Protein AF-A0A6L7GZN4-F1 (afdb_monomer)

Secondary structure (DSSP, 8-state):
-----S---SSSHHHHHHHHHHHHHHHHHHHHHHHHHHHHHHHHHHHHHHHHHHHHHHHHHHHHHHHT-S---GGG-EEEEEEEEEEPPPHHHHHHHHHTT--GGGEEEEEEEEEEEE-TT--SSS-SS-SEEEEEEEEEEETTS-EEEEEEEE-

pLDDT: mean 81.38, std 15.26, range [45.19, 97.0]

Radius of gyration: 27.93 Å; Cα contacts (8 Å, |Δi|>4): 218; chains: 1; bounding box: 87×32×79 Å

Sequence (155 aa):
MQDRWAGVRRELTPLRAGIGLVVTVILVVVIWQGYLTMQGRQTSEGVATAACTDALRSEIEATFDAVGGDAATGEGAQFSDVATRPVGLTDDDRAIVTGAGHSVDTIEVAWAMTGSVTIPGYRSSGAAYGPTNTFACTAAVLDDDTAVVVRRTIN

Foldseek 3Di:
DDDDPPPPDDDPPPVVVVVVVVVVVVVVVVVVVVVVVVVVVVLLQVQFVVVQLVVQLVVQQVQVVVVVDPFFHSVQKDWPPKDKDWDDDDPQLQVQCVVVVHHSVQFPTKMKIKTKIATPRDDPDDGPDDRMWIKIWMWTQGNVRHIDTSDIDID

Structure (mmCIF, N/CA/C/O backbone):
data_AF-A0A6L7GZN4-F1
#
_entry.id   AF-A0A6L7GZN4-F1
#
loop_
_atom_site.group_PDB
_atom_site.id
_atom_site.type_symbol
_atom_site.label_atom_id
_atom_site.label_alt_id
_atom_site.label_comp_id
_atom_site.label_asym_id
_atom_site.label_entity_id
_atom_site.label_seq_id
_atom_site.pdbx_PDB_ins_code
_atom_site.Cartn_x
_atom_site.Cartn_y
_atom_site.Cartn_z
_atom_site.occupancy
_atom_site.B_iso_or_equiv
_atom_site.auth_seq_id
_atom_site.auth_comp_id
_atom_site.auth_asym_id
_atom_site.auth_atom_id
_atom_site.pdbx_PDB_model_num
ATOM 1 N N . MET A 1 1 ? 68.186 11.648 -53.643 1.00 45.19 1 MET A N 1
ATOM 2 C CA . MET A 1 1 ? 67.626 10.611 -52.745 1.00 45.19 1 MET A CA 1
ATOM 3 C C . MET A 1 1 ? 66.821 11.299 -51.652 1.00 45.19 1 MET A C 1
ATOM 5 O O . MET A 1 1 ? 67.324 11.494 -50.560 1.00 45.19 1 MET A O 1
ATOM 9 N N . GLN A 1 2 ? 65.603 11.724 -51.959 1.00 50.88 2 GLN A N 1
ATOM 10 C CA . GLN A 1 2 ? 64.630 12.260 -51.005 1.00 50.88 2 GLN A CA 1
ATOM 11 C C . GLN A 1 2 ? 63.295 12.183 -51.739 1.00 50.88 2 GLN A C 1
ATOM 13 O O . GLN A 1 2 ? 63.227 12.702 -52.843 1.00 50.88 2 GLN A O 1
ATOM 18 N N . ASP A 1 3 ? 62.368 11.388 -51.193 1.00 51.31 3 ASP A N 1
ATOM 19 C CA . ASP A 1 3 ? 60.919 11.315 -51.476 1.00 51.31 3 ASP A CA 1
ATOM 20 C C . ASP A 1 3 ? 60.433 9.867 -51.351 1.00 51.31 3 ASP A C 1
ATOM 22 O O . ASP A 1 3 ? 60.243 9.151 -52.332 1.00 51.31 3 ASP A O 1
ATOM 26 N N . ARG A 1 4 ? 60.260 9.394 -50.108 1.00 49.72 4 ARG A N 1
ATOM 27 C CA . ARG A 1 4 ? 59.603 8.098 -49.839 1.00 49.72 4 ARG A CA 1
ATOM 28 C C . ARG A 1 4 ? 58.676 8.052 -48.620 1.00 49.72 4 ARG A C 1
ATOM 30 O O . ARG A 1 4 ? 58.266 6.966 -48.237 1.00 49.72 4 ARG A O 1
ATOM 37 N N . TRP A 1 5 ? 58.280 9.188 -48.038 1.00 54.59 5 TRP A N 1
ATOM 38 C CA . TRP A 1 5 ? 57.456 9.175 -46.812 1.00 54.59 5 TRP A CA 1
ATOM 39 C C . TRP A 1 5 ? 56.220 10.087 -46.822 1.00 54.59 5 TRP A C 1
ATOM 41 O O . TRP A 1 5 ? 55.708 10.445 -45.767 1.00 54.59 5 TRP A O 1
ATOM 51 N N . ALA A 1 6 ? 55.677 10.420 -47.995 1.00 48.22 6 ALA A N 1
ATOM 52 C CA . ALA A 1 6 ? 54.471 11.252 -48.115 1.00 48.22 6 ALA A CA 1
ATOM 53 C C . ALA A 1 6 ? 53.161 10.450 -48.291 1.00 48.22 6 ALA A C 1
ATOM 55 O O . ALA A 1 6 ? 52.206 10.954 -48.874 1.00 48.22 6 ALA A O 1
ATOM 56 N N . GLY A 1 7 ? 53.099 9.196 -47.830 1.00 50.16 7 GLY A N 1
ATOM 57 C CA . GLY A 1 7 ? 52.058 8.265 -48.285 1.00 50.16 7 GLY A CA 1
ATOM 58 C C . GLY A 1 7 ? 51.444 7.341 -47.241 1.00 50.16 7 GLY A C 1
ATOM 59 O O . GLY A 1 7 ? 51.050 6.249 -47.612 1.00 50.16 7 GLY A O 1
ATOM 60 N N . VAL A 1 8 ? 51.367 7.709 -45.957 1.00 49.28 8 VAL A N 1
ATOM 61 C CA . VAL A 1 8 ? 50.630 6.895 -44.960 1.00 49.28 8 VAL A CA 1
ATOM 62 C C . VAL A 1 8 ? 49.929 7.799 -43.946 1.00 49.28 8 VAL A C 1
ATOM 64 O O . VAL A 1 8 ? 50.238 7.804 -42.757 1.00 49.28 8 VAL A O 1
ATOM 67 N N . ARG A 1 9 ? 49.029 8.672 -44.409 1.00 51.44 9 ARG A N 1
ATOM 68 C CA . ARG A 1 9 ? 48.254 9.520 -43.485 1.00 51.44 9 ARG A CA 1
ATOM 69 C C . ARG A 1 9 ? 46.817 9.794 -43.921 1.00 51.44 9 ARG A C 1
ATOM 71 O O . ARG A 1 9 ? 46.282 10.870 -43.672 1.00 51.44 9 ARG A O 1
ATOM 78 N N . ARG A 1 10 ? 46.174 8.821 -44.561 1.00 51.72 10 ARG A N 1
ATOM 79 C CA . ARG A 1 10 ? 44.723 8.800 -44.788 1.00 51.72 10 ARG A CA 1
ATOM 80 C C . ARG A 1 10 ? 44.240 7.369 -44.554 1.00 51.72 10 ARG A C 1
ATOM 82 O O . ARG A 1 10 ? 45.009 6.456 -44.801 1.00 51.72 10 ARG A O 1
ATOM 89 N N . GLU A 1 11 ? 43.005 7.219 -44.074 1.00 45.78 11 GLU A N 1
ATOM 90 C CA . GLU A 1 11 ? 42.255 5.949 -43.918 1.00 45.78 11 GLU A CA 1
ATOM 91 C C . GLU A 1 11 ? 42.179 5.280 -42.529 1.00 45.78 11 GLU A C 1
ATOM 93 O O . GLU A 1 11 ? 42.003 4.074 -42.429 1.00 45.78 11 GLU A O 1
ATOM 98 N N . LEU A 1 12 ? 42.173 6.040 -41.426 1.00 47.44 12 LEU A N 1
ATOM 99 C CA . LEU A 1 12 ? 41.689 5.519 -40.122 1.00 47.44 12 LEU A CA 1
ATOM 100 C C . LEU A 1 12 ? 40.535 6.332 -39.510 1.00 47.44 12 LEU A C 1
ATOM 102 O O . LEU A 1 12 ? 40.039 6.020 -38.428 1.00 47.44 12 LEU A O 1
ATOM 106 N N . THR A 1 13 ? 40.074 7.372 -40.201 1.00 49.47 13 THR A N 1
ATOM 107 C CA . THR A 1 13 ? 39.018 8.278 -39.734 1.00 49.47 13 THR A CA 1
ATOM 108 C C . THR A 1 13 ? 37.576 7.757 -39.855 1.00 49.47 13 THR A C 1
ATOM 110 O O . THR A 1 13 ? 36.818 8.019 -38.921 1.00 49.47 13 THR A O 1
ATOM 113 N N . PRO A 1 14 ? 37.144 7.005 -40.894 1.00 51.47 14 PRO A N 1
ATOM 114 C CA . PRO A 1 14 ? 35.724 6.648 -41.016 1.00 51.47 14 PRO A CA 1
ATOM 115 C C . PRO A 1 14 ? 35.281 5.579 -40.003 1.00 51.47 14 PRO A C 1
ATOM 117 O O . PRO A 1 14 ? 34.169 5.643 -39.486 1.00 51.47 14 PRO A O 1
ATOM 120 N N . LEU A 1 15 ? 36.171 4.649 -39.634 1.00 51.31 15 LEU A N 1
ATOM 121 C CA . LEU A 1 15 ? 35.893 3.610 -38.632 1.00 51.31 15 LEU A CA 1
ATOM 122 C C . LEU A 1 15 ? 35.711 4.189 -37.220 1.00 51.31 15 LEU A C 1
ATOM 124 O O . LEU 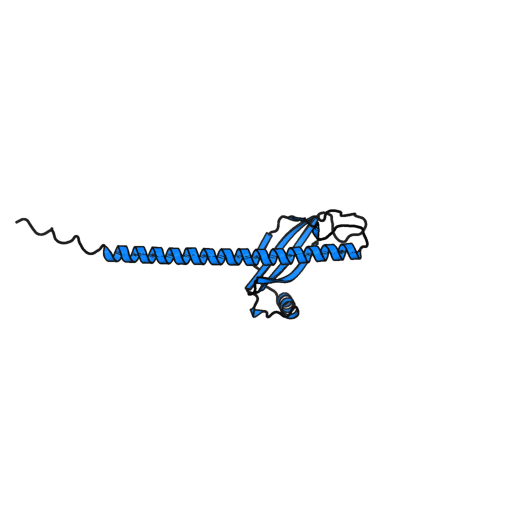A 1 15 ? 34.819 3.767 -36.492 1.00 51.31 15 LEU A O 1
ATOM 128 N N . ARG A 1 16 ? 36.501 5.202 -36.840 1.00 52.94 16 ARG A N 1
ATOM 129 C CA . ARG A 1 16 ? 36.378 5.864 -35.528 1.00 52.94 16 ARG A CA 1
ATOM 130 C C . ARG A 1 16 ? 35.111 6.712 -35.411 1.00 52.94 16 ARG A C 1
ATOM 132 O O . ARG A 1 16 ? 34.511 6.744 -34.342 1.00 52.94 16 ARG A O 1
ATOM 139 N N . ALA A 1 17 ? 34.689 7.349 -36.504 1.00 57.88 17 ALA A N 1
ATOM 140 C CA . ALA A 1 17 ? 33.428 8.087 -36.554 1.00 57.88 17 ALA A CA 1
ATOM 141 C C . ALA A 1 17 ? 32.211 7.146 -36.445 1.00 57.88 17 ALA A C 1
ATOM 143 O O . ALA A 1 17 ? 31.280 7.440 -35.699 1.00 57.88 17 ALA A O 1
ATOM 144 N N . GLY A 1 18 ? 32.253 5.985 -37.114 1.00 61.69 18 GLY A N 1
ATOM 145 C CA . GLY A 1 18 ? 31.215 4.954 -36.999 1.00 61.69 18 GLY A CA 1
ATOM 146 C C . GLY A 1 18 ? 31.114 4.353 -35.593 1.00 61.69 18 GLY A C 1
ATOM 147 O O . GLY A 1 18 ? 30.016 4.232 -35.059 1.00 61.69 18 GLY A O 1
ATOM 148 N N . ILE A 1 19 ? 32.251 4.055 -34.953 1.00 71.38 19 ILE A N 1
ATOM 149 C CA . ILE A 1 19 ? 32.283 3.551 -33.567 1.00 71.38 19 ILE A CA 1
ATOM 150 C C . ILE A 1 19 ? 31.730 4.596 -32.589 1.00 71.38 19 ILE A C 1
ATOM 152 O O . ILE A 1 19 ? 30.941 4.249 -31.715 1.00 71.38 19 ILE A O 1
ATOM 156 N N . GLY A 1 20 ? 32.093 5.874 -32.752 1.00 75.38 20 GLY A N 1
ATOM 157 C CA . GLY A 1 20 ? 31.573 6.955 -31.911 1.00 75.38 20 GLY A CA 1
ATOM 158 C C . GLY A 1 20 ? 30.048 7.060 -31.970 1.00 75.38 20 GLY A C 1
ATOM 159 O O . GLY A 1 20 ? 29.402 7.112 -30.928 1.00 75.38 20 GLY A O 1
ATOM 160 N N . LEU A 1 21 ? 29.468 7.000 -33.173 1.00 79.56 21 LEU A N 1
ATOM 161 C CA . LEU A 1 21 ? 28.018 7.061 -33.361 1.00 79.56 21 LEU A CA 1
ATOM 162 C C . LEU A 1 21 ? 27.306 5.859 -32.730 1.00 79.56 21 LEU A C 1
ATOM 164 O O . LEU A 1 21 ? 26.302 6.038 -32.045 1.00 79.56 21 LEU A O 1
ATOM 168 N N . VAL A 1 22 ? 27.849 4.649 -32.898 1.00 83.31 22 VAL A N 1
ATOM 169 C CA . VAL A 1 22 ? 27.295 3.436 -32.275 1.00 83.31 22 VAL A CA 1
ATOM 170 C C . VAL A 1 22 ? 27.307 3.548 -30.749 1.00 83.31 22 VAL A C 1
ATOM 172 O O . VAL A 1 22 ? 26.295 3.267 -30.114 1.00 83.31 22 VAL A O 1
ATOM 175 N N . VAL A 1 23 ? 28.407 4.019 -30.151 1.00 84.38 23 VAL A N 1
ATOM 176 C CA . VAL A 1 23 ? 28.496 4.215 -28.694 1.00 84.38 23 VAL A CA 1
ATOM 177 C C . VAL A 1 23 ? 27.480 5.251 -28.211 1.00 84.38 23 VAL A C 1
ATOM 179 O O . VAL A 1 23 ? 26.805 5.015 -27.212 1.00 84.38 23 VAL A O 1
ATOM 182 N N . THR A 1 24 ? 27.316 6.371 -28.920 1.00 85.06 24 THR A N 1
ATOM 183 C CA . THR A 1 24 ? 26.315 7.387 -28.561 1.00 85.06 24 THR A CA 1
ATOM 184 C C . THR A 1 24 ? 24.895 6.834 -28.632 1.00 85.06 24 THR A C 1
ATOM 186 O O . THR A 1 24 ? 24.122 7.048 -27.703 1.00 85.06 24 THR A O 1
ATOM 189 N N . VAL A 1 25 ? 24.554 6.087 -29.685 1.00 86.31 25 VAL A N 1
ATOM 190 C CA . VAL A 1 25 ? 23.228 5.463 -29.819 1.00 86.31 25 VAL A CA 1
ATOM 191 C C . VAL A 1 25 ? 22.978 4.469 -28.685 1.00 86.31 25 VAL A C 1
ATOM 193 O O . VAL A 1 25 ? 21.921 4.523 -28.062 1.00 86.31 25 VAL A O 1
ATOM 196 N N . ILE A 1 26 ? 23.954 3.616 -28.357 1.00 87.56 26 ILE A N 1
ATOM 197 C CA . ILE A 1 26 ? 23.842 2.672 -27.235 1.00 87.56 26 ILE A CA 1
ATOM 198 C C . ILE A 1 26 ? 23.611 3.423 -25.919 1.00 87.56 26 ILE A C 1
ATOM 200 O O . ILE A 1 26 ? 22.706 3.065 -25.171 1.00 87.56 26 ILE A O 1
ATOM 204 N N . LEU A 1 27 ? 24.377 4.484 -25.645 1.00 87.94 27 LEU A N 1
ATOM 205 C CA . LEU A 1 27 ? 24.205 5.285 -24.431 1.00 87.94 27 LEU A CA 1
ATOM 206 C C . LEU A 1 27 ? 22.819 5.929 -24.356 1.00 87.94 27 LEU A C 1
ATOM 208 O O . LEU A 1 27 ? 22.196 5.883 -23.301 1.00 87.94 27 LEU A O 1
ATOM 212 N N . VAL A 1 28 ? 22.314 6.484 -25.460 1.00 89.75 28 VAL A N 1
ATOM 213 C CA . VAL A 1 28 ? 20.963 7.064 -25.509 1.00 89.75 28 VAL A CA 1
ATOM 214 C C . VAL A 1 28 ? 19.907 6.004 -25.208 1.00 89.75 28 VAL A C 1
ATOM 216 O O . VAL A 1 28 ? 19.021 6.259 -24.398 1.00 89.75 28 VAL A O 1
ATOM 219 N N . VAL A 1 29 ? 20.023 4.809 -25.793 1.00 88.75 29 VAL A N 1
ATOM 220 C CA . VAL A 1 29 ? 19.092 3.700 -25.532 1.00 88.75 29 VAL A CA 1
ATOM 221 C C . VAL A 1 29 ? 19.146 3.268 -24.067 1.00 88.75 29 VAL A C 1
ATOM 223 O O . VAL A 1 29 ? 18.097 3.137 -23.445 1.00 88.75 29 VAL A O 1
ATOM 226 N N . VAL A 1 30 ? 20.340 3.105 -23.487 1.00 87.38 30 VAL A N 1
ATOM 227 C CA . VAL A 1 30 ? 20.496 2.715 -22.075 1.00 87.38 30 VAL A CA 1
ATOM 228 C C . VAL A 1 30 ? 19.929 3.780 -21.134 1.00 87.38 30 VAL A C 1
ATOM 230 O O . VAL A 1 30 ? 19.206 3.447 -20.198 1.00 87.38 30 VAL A O 1
ATOM 233 N N . ILE A 1 31 ? 20.211 5.062 -21.387 1.00 86.69 31 ILE A N 1
ATOM 234 C CA . ILE A 1 31 ? 19.681 6.175 -20.584 1.00 86.69 31 ILE A CA 1
ATOM 235 C C . ILE A 1 31 ? 18.155 6.222 -20.686 1.00 86.69 31 ILE A C 1
ATOM 237 O O . ILE A 1 31 ? 17.475 6.354 -19.672 1.00 86.69 31 ILE A O 1
ATOM 241 N N . TRP A 1 32 ? 17.615 6.074 -21.895 1.00 85.50 32 TRP A N 1
ATOM 242 C CA . TRP A 1 32 ? 16.176 6.069 -22.134 1.00 85.50 32 TRP A CA 1
ATOM 243 C C . TRP A 1 32 ? 15.480 4.894 -21.438 1.00 85.50 32 TRP A C 1
ATOM 245 O O . TRP A 1 32 ? 14.478 5.088 -20.754 1.00 85.50 32 TRP A O 1
ATOM 255 N N . GLN A 1 33 ? 16.034 3.683 -21.544 1.00 82.00 33 GLN A N 1
ATOM 256 C CA . GLN A 1 33 ? 15.520 2.509 -20.834 1.00 82.00 33 GLN A CA 1
ATOM 257 C C . GLN A 1 33 ? 15.581 2.687 -19.313 1.00 82.00 33 GLN A C 1
ATOM 259 O O . GLN A 1 33 ? 14.625 2.342 -18.615 1.00 82.00 33 GLN A O 1
ATOM 264 N N . GLY A 1 34 ? 16.664 3.272 -18.795 1.00 74.94 34 GLY A N 1
ATOM 265 C CA . GLY A 1 34 ? 16.785 3.604 -17.377 1.00 74.94 34 GLY A CA 1
ATOM 266 C C . GLY A 1 34 ? 15.722 4.606 -16.923 1.00 74.94 34 GLY A C 1
ATOM 267 O O . GLY A 1 34 ? 15.110 4.416 -15.875 1.00 74.94 34 GLY A O 1
ATOM 268 N N . TYR A 1 35 ? 15.448 5.630 -17.734 1.00 76.12 35 TYR A N 1
ATOM 269 C CA . TYR A 1 35 ? 14.416 6.626 -17.450 1.00 76.12 35 TYR A CA 1
ATOM 270 C C . TYR A 1 35 ? 13.014 6.006 -17.388 1.00 76.12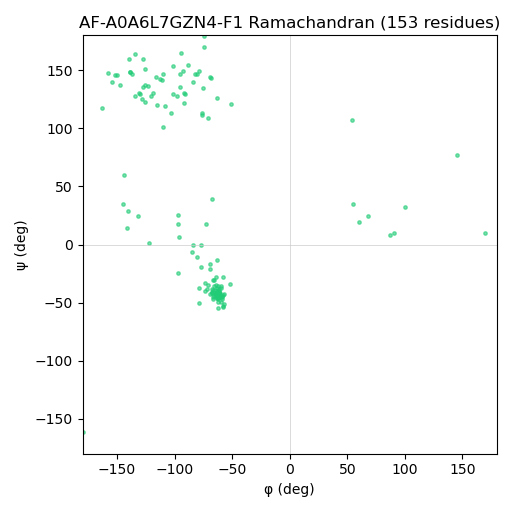 35 TYR A C 1
ATOM 272 O O . TYR A 1 35 ? 12.313 6.194 -16.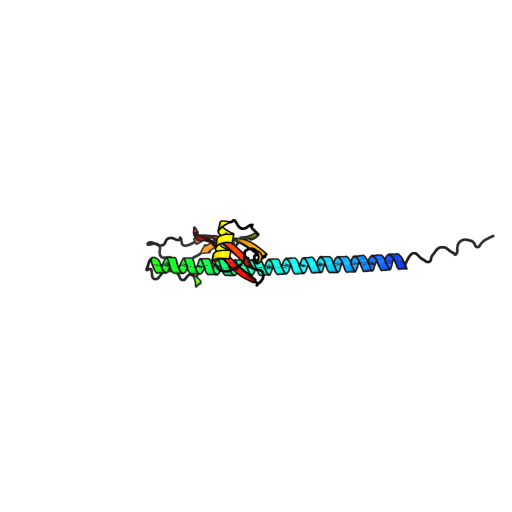395 1.00 76.12 35 TYR A O 1
ATOM 280 N N . LEU A 1 36 ? 12.635 5.207 -18.393 1.00 78.19 36 LEU A N 1
ATOM 281 C CA . LEU A 1 36 ? 11.329 4.540 -18.421 1.00 78.19 36 LEU A CA 1
ATOM 282 C C . LEU A 1 36 ? 11.131 3.600 -17.224 1.00 78.19 36 LEU A C 1
ATOM 284 O O . LEU A 1 36 ? 10.075 3.610 -16.598 1.00 78.19 36 LEU A O 1
ATOM 288 N N . THR A 1 37 ? 12.167 2.838 -16.862 1.00 75.06 37 THR A N 1
ATOM 289 C CA . THR A 1 37 ? 12.119 1.915 -15.715 1.00 75.06 37 THR A CA 1
ATOM 290 C C . THR A 1 37 ? 11.918 2.667 -14.395 1.00 75.06 37 THR A C 1
ATOM 292 O O . THR A 1 37 ? 11.133 2.248 -13.547 1.00 75.06 37 THR A O 1
ATOM 295 N N . MET A 1 38 ? 12.604 3.802 -14.214 1.00 74.19 38 MET A N 1
ATOM 296 C CA . MET A 1 38 ? 12.452 4.635 -13.016 1.00 74.19 38 MET A CA 1
ATOM 297 C C . MET A 1 38 ? 11.059 5.262 -12.932 1.00 74.19 38 MET A C 1
ATOM 299 O O . MET A 1 38 ? 10.486 5.321 -11.846 1.00 74.19 38 MET A O 1
ATOM 303 N N . GLN A 1 39 ? 10.507 5.697 -14.066 1.00 77.88 39 GLN A N 1
ATOM 304 C CA . GLN A 1 39 ? 9.177 6.292 -14.118 1.00 77.88 39 GLN A CA 1
ATOM 305 C C . GLN A 1 39 ? 8.084 5.267 -13.787 1.00 77.88 39 GLN A C 1
ATOM 307 O O . GLN A 1 39 ? 7.261 5.541 -12.921 1.00 77.88 39 GLN A O 1
ATOM 312 N N . GLY A 1 40 ? 8.121 4.067 -14.381 1.00 77.12 40 GLY A N 1
ATOM 313 C CA . GLY A 1 40 ? 7.166 2.995 -14.057 1.00 77.12 40 GLY A CA 1
ATOM 314 C C . GLY A 1 40 ? 7.222 2.574 -12.583 1.00 77.12 40 GLY A C 1
ATOM 315 O O . GLY A 1 40 ? 6.197 2.379 -11.929 1.00 77.12 40 GLY A O 1
ATOM 316 N N . ARG A 1 41 ? 8.428 2.544 -12.001 1.00 80.56 41 ARG A N 1
ATOM 317 C CA . ARG A 1 41 ? 8.602 2.292 -10.567 1.00 80.56 41 ARG A CA 1
ATOM 318 C C . ARG A 1 41 ? 7.952 3.377 -9.703 1.00 80.56 41 ARG A C 1
ATOM 320 O O . ARG A 1 41 ? 7.271 3.039 -8.746 1.00 80.56 41 ARG A O 1
ATOM 327 N N . GLN A 1 42 ? 8.152 4.656 -10.026 1.00 81.94 42 GLN A N 1
ATOM 328 C CA . GLN A 1 42 ? 7.539 5.758 -9.271 1.00 81.94 42 GLN A CA 1
ATOM 329 C C . GLN A 1 42 ? 6.014 5.763 -9.393 1.00 81.94 42 GLN A C 1
ATOM 331 O O . GLN A 1 42 ? 5.330 6.014 -8.402 1.00 81.94 42 GLN A O 1
ATOM 336 N N . THR A 1 43 ? 5.483 5.457 -10.579 1.00 87.75 43 THR A N 1
ATOM 337 C CA . THR A 1 43 ? 4.038 5.344 -10.795 1.00 87.75 43 THR A CA 1
ATOM 338 C C . THR A 1 43 ? 3.447 4.218 -9.950 1.00 87.75 43 THR A C 1
ATOM 340 O O . THR A 1 43 ? 2.569 4.483 -9.134 1.00 87.75 43 THR A O 1
ATOM 343 N N . SER A 1 44 ? 3.974 2.994 -10.060 1.00 90.94 44 SER A N 1
ATOM 344 C CA . SER A 1 44 ? 3.468 1.843 -9.294 1.00 90.94 44 SER A CA 1
ATOM 345 C C . SER A 1 44 ? 3.598 2.038 -7.780 1.00 90.94 44 SER A C 1
ATOM 347 O O . SER A 1 44 ? 2.675 1.730 -7.027 1.00 90.94 44 SER A O 1
ATOM 349 N N . GLU A 1 45 ? 4.707 2.614 -7.313 1.00 92.00 45 GLU A N 1
ATOM 350 C CA . GLU A 1 45 ? 4.888 2.961 -5.902 1.00 92.00 45 GLU A CA 1
ATOM 351 C C . GLU A 1 45 ? 3.836 3.976 -5.425 1.00 92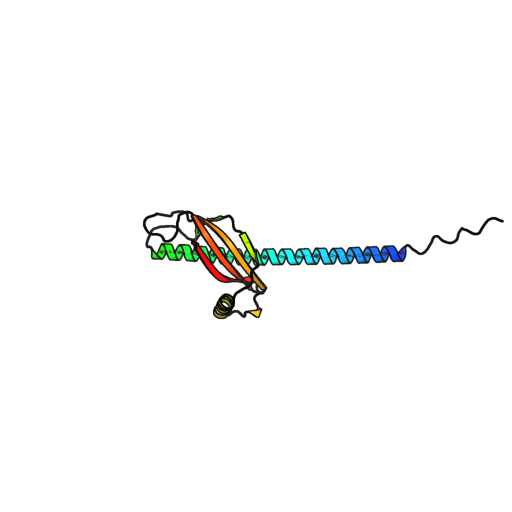.00 45 GLU A C 1
ATOM 353 O O . GLU A 1 45 ? 3.266 3.822 -4.341 1.00 92.00 45 GLU A O 1
ATOM 358 N N . GLY A 1 46 ? 3.537 4.990 -6.242 1.00 91.75 46 GLY A N 1
ATOM 359 C CA . GLY A 1 46 ? 2.509 5.991 -5.962 1.00 91.75 46 GLY A CA 1
ATOM 360 C C . GLY A 1 46 ? 1.100 5.399 -5.905 1.00 91.75 46 GLY A C 1
ATOM 361 O O . GLY A 1 46 ? 0.363 5.680 -4.960 1.00 91.75 46 GLY A O 1
ATOM 362 N N . VAL A 1 47 ? 0.753 4.531 -6.861 1.00 93.62 47 VAL A N 1
ATOM 363 C CA . VAL A 1 47 ? -0.528 3.802 -6.900 1.00 93.62 47 VAL A CA 1
ATOM 364 C C . VAL A 1 47 ? -0.694 2.941 -5.645 1.00 93.62 47 VAL A C 1
ATOM 366 O O . VAL A 1 47 ? -1.714 3.027 -4.959 1.00 93.62 47 VAL A O 1
ATOM 369 N N . ALA A 1 48 ? 0.329 2.157 -5.293 1.00 93.94 48 ALA A N 1
ATOM 370 C CA . ALA A 1 48 ? 0.313 1.329 -4.091 1.00 93.94 48 ALA A CA 1
ATOM 371 C C . ALA A 1 48 ? 0.171 2.164 -2.810 1.00 93.94 48 ALA A C 1
ATOM 373 O O . ALA A 1 48 ? -0.599 1.804 -1.917 1.00 93.94 48 ALA A O 1
ATOM 374 N N . THR A 1 49 ? 0.887 3.290 -2.734 1.00 93.75 49 THR A N 1
ATOM 375 C CA . THR A 1 49 ? 0.839 4.209 -1.589 1.00 93.75 49 THR A CA 1
ATOM 376 C C . THR A 1 49 ? -0.548 4.804 -1.413 1.00 93.75 49 THR A C 1
ATOM 378 O O . THR A 1 49 ? -1.077 4.771 -0.303 1.00 93.75 49 THR A O 1
ATOM 381 N N . ALA A 1 50 ? -1.167 5.281 -2.495 1.00 94.25 50 ALA A N 1
ATOM 382 C CA . ALA A 1 50 ? -2.526 5.809 -2.461 1.00 94.25 50 ALA A CA 1
ATOM 383 C C . ALA A 1 50 ? -3.511 4.751 -1.940 1.00 94.25 50 ALA A C 1
ATOM 385 O O . ALA A 1 50 ? -4.147 4.971 -0.906 1.00 94.25 50 ALA A O 1
ATOM 386 N N . ALA A 1 51 ? -3.523 3.565 -2.559 1.00 94.38 51 ALA A N 1
ATOM 387 C CA . ALA A 1 51 ? -4.406 2.465 -2.176 1.00 94.38 51 ALA A CA 1
ATOM 388 C C . ALA A 1 51 ? -4.237 2.061 -0.703 1.00 94.38 51 ALA A C 1
ATOM 390 O O . ALA A 1 51 ? -5.222 1.869 0.009 1.00 94.38 51 ALA A O 1
ATOM 391 N N . CYS A 1 52 ? -2.997 1.982 -0.215 1.00 94.44 52 CYS A N 1
ATOM 392 C CA . CYS A 1 52 ? -2.730 1.685 1.187 1.00 94.44 52 CYS A CA 1
ATOM 393 C C . CYS A 1 52 ? -3.197 2.793 2.133 1.00 94.44 52 CYS A C 1
ATOM 395 O O . CYS A 1 52 ? -3.817 2.488 3.151 1.00 94.44 52 CYS A O 1
ATOM 397 N N . THR A 1 53 ? -2.928 4.066 1.828 1.00 93.06 53 THR A N 1
ATOM 398 C CA . THR A 1 53 ? -3.393 5.163 2.689 1.00 93.06 53 THR A CA 1
ATOM 399 C C . THR A 1 53 ? -4.913 5.226 2.747 1.00 93.06 53 THR A C 1
ATOM 401 O O . THR A 1 53 ? -5.458 5.360 3.837 1.00 93.06 53 THR A O 1
ATOM 404 N N . ASP A 1 54 ? -5.609 5.033 1.627 1.00 93.06 54 ASP A N 1
ATOM 405 C CA . ASP A 1 54 ? -7.073 5.053 1.585 1.00 93.06 54 ASP A CA 1
ATOM 406 C C . ASP A 1 54 ? -7.671 3.865 2.342 1.00 93.06 54 ASP A C 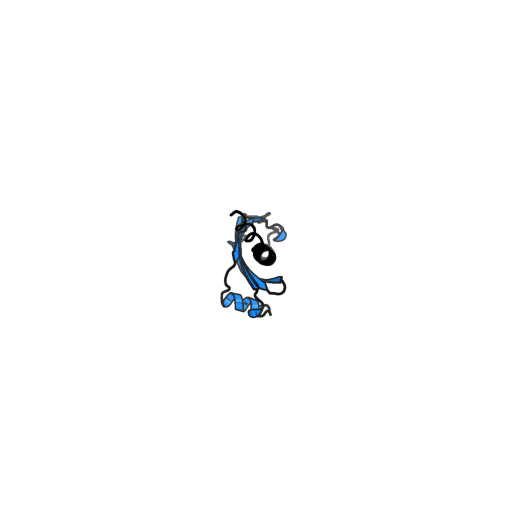1
ATOM 408 O O . ASP A 1 54 ? -8.589 4.024 3.149 1.00 93.06 54 ASP A O 1
ATOM 412 N N . ALA A 1 55 ? -7.077 2.682 2.179 1.00 92.75 55 ALA A N 1
ATOM 413 C CA . ALA A 1 55 ? -7.452 1.494 2.931 1.00 92.75 55 ALA A CA 1
ATOM 414 C C . ALA A 1 55 ? -7.257 1.667 4.446 1.00 92.75 55 ALA A C 1
ATOM 416 O O . ALA A 1 55 ? -8.080 1.169 5.213 1.00 92.75 55 ALA A O 1
ATOM 417 N N . LEU A 1 56 ? -6.194 2.350 4.882 1.00 91.44 56 LEU A N 1
ATOM 418 C CA . LEU A 1 56 ? -5.936 2.636 6.297 1.00 91.44 56 LEU A CA 1
ATOM 419 C C . LEU A 1 56 ? -6.877 3.719 6.839 1.00 91.44 56 LEU A C 1
ATOM 421 O O . LEU A 1 56 ? -7.378 3.578 7.950 1.00 91.44 56 LEU A O 1
ATOM 425 N N . ARG A 1 57 ? -7.168 4.773 6.065 1.00 89.88 57 ARG A N 1
ATOM 426 C CA . ARG A 1 57 ? -8.154 5.800 6.447 1.00 89.88 57 ARG A CA 1
ATOM 427 C C . ARG A 1 57 ? -9.538 5.196 6.662 1.00 89.88 57 ARG A C 1
ATOM 429 O O . ARG A 1 57 ? -10.163 5.484 7.676 1.00 89.88 57 ARG A O 1
ATOM 436 N N . SER A 1 58 ? -9.972 4.325 5.751 1.00 89.19 58 SER A N 1
ATOM 437 C CA . SER A 1 58 ? -11.252 3.619 5.864 1.00 89.19 58 SER A CA 1
ATOM 438 C C . SER A 1 58 ? -11.307 2.7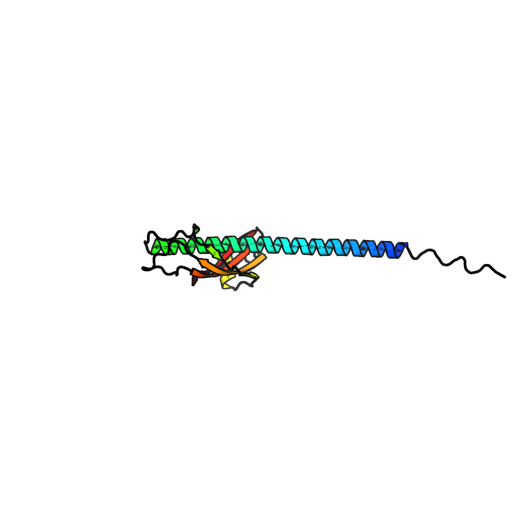02 7.094 1.00 89.19 58 SER A C 1
ATOM 440 O O . SER A 1 58 ? -12.338 2.628 7.757 1.00 89.19 58 SER A O 1
ATOM 442 N N . GLU A 1 59 ? -10.203 2.033 7.444 1.00 87.44 59 GLU A N 1
ATOM 443 C CA . GLU A 1 59 ? -10.122 1.209 8.660 1.00 87.44 59 GLU A CA 1
ATOM 444 C C . GLU A 1 59 ? -10.196 2.052 9.940 1.00 87.44 59 GLU A C 1
ATOM 446 O O . GLU A 1 59 ? -10.898 1.686 10.886 1.00 87.44 59 GLU A O 1
ATOM 451 N N . ILE A 1 60 ? -9.512 3.200 9.953 1.00 84.50 60 ILE A N 1
ATOM 452 C CA . ILE A 1 60 ? -9.582 4.176 11.043 1.00 84.50 60 ILE A CA 1
ATOM 453 C C . ILE A 1 60 ? -11.031 4.634 11.229 1.00 84.50 60 ILE A C 1
ATOM 455 O O . ILE A 1 60 ? -11.567 4.506 12.326 1.00 84.50 60 ILE A O 1
ATOM 459 N N . GLU A 1 61 ? -11.680 5.097 10.161 1.00 84.38 61 GLU A N 1
ATOM 460 C CA . GLU A 1 61 ? -13.070 5.568 10.185 1.00 84.38 61 GLU A CA 1
ATOM 461 C C . GLU A 1 61 ? -14.032 4.494 10.708 1.00 84.38 61 GLU A C 1
ATOM 463 O O . GLU A 1 61 ? -14.732 4.724 11.692 1.00 84.38 61 GLU A O 1
ATOM 468 N N . ALA A 1 62 ? -13.972 3.278 10.155 1.00 83.06 62 ALA A N 1
ATOM 469 C CA . ALA A 1 62 ? -14.813 2.167 10.597 1.00 83.06 62 ALA A CA 1
ATOM 470 C C . ALA A 1 62 ? -14.602 1.807 12.079 1.00 83.06 62 ALA A C 1
ATOM 472 O O . ALA A 1 62 ? -15.546 1.435 12.779 1.00 83.06 62 ALA A O 1
ATOM 473 N N . THR A 1 63 ? -13.366 1.918 12.574 1.00 80.31 63 THR A N 1
ATOM 474 C CA . THR A 1 63 ? -13.045 1.649 13.980 1.00 80.31 63 THR A CA 1
ATOM 475 C C . THR A 1 63 ? -13.646 2.705 14.905 1.00 80.31 63 THR A C 1
ATOM 477 O O . THR A 1 63 ? -14.185 2.359 15.956 1.00 80.31 63 THR A O 1
ATOM 480 N N . PHE A 1 64 ? -13.580 3.985 14.534 1.00 77.25 64 PHE A N 1
ATOM 481 C CA . PHE A 1 64 ? -14.153 5.062 15.342 1.00 77.25 64 PHE A CA 1
ATOM 482 C C . PHE A 1 64 ? -15.686 5.066 15.311 1.00 77.25 64 PHE A C 1
ATOM 484 O O . PHE A 1 64 ? -16.301 5.215 16.372 1.00 77.25 64 PHE A O 1
ATOM 491 N N . ASP A 1 65 ? -16.292 4.780 14.155 1.00 78.62 65 ASP A N 1
ATOM 492 C CA . ASP A 1 65 ? -17.740 4.593 14.018 1.00 78.62 65 ASP A CA 1
ATOM 493 C C . ASP A 1 65 ? -18.255 3.473 14.933 1.00 78.62 65 ASP A C 1
ATOM 495 O O . ASP A 1 65 ? -19.261 3.631 15.629 1.00 78.62 65 ASP A O 1
ATOM 499 N N . ALA A 1 66 ? -17.537 2.347 14.998 1.00 76.94 66 ALA A N 1
ATOM 500 C CA . ALA A 1 66 ? -17.914 1.209 15.834 1.00 76.94 66 ALA A CA 1
ATOM 501 C C . ALA A 1 66 ? -17.848 1.505 17.345 1.00 76.94 66 ALA A C 1
ATOM 503 O O . ALA A 1 66 ? -18.607 0.923 18.122 1.00 76.94 66 ALA A O 1
ATOM 504 N N . VAL A 1 67 ? -16.951 2.397 17.777 1.00 72.31 67 VAL A N 1
ATOM 505 C CA . VAL A 1 67 ? -16.768 2.763 19.195 1.00 72.31 67 VAL A CA 1
ATOM 506 C C . VAL A 1 67 ? -17.748 3.868 19.635 1.00 72.31 67 VAL A C 1
ATOM 508 O O . VAL A 1 67 ? -17.864 4.151 20.828 1.00 72.31 67 VAL A O 1
ATOM 511 N N . GLY A 1 68 ? -18.520 4.449 18.709 1.00 60.72 68 GLY A N 1
ATOM 512 C CA . GLY A 1 68 ? -19.626 5.363 19.022 1.00 60.72 68 GLY A CA 1
ATOM 513 C C . GLY A 1 68 ? -19.192 6.703 19.626 1.00 60.72 68 GLY A C 1
ATOM 514 O O . GLY A 1 68 ? -19.958 7.326 20.361 1.00 60.72 68 GLY A O 1
ATOM 515 N N . GLY A 1 69 ? -17.955 7.132 19.365 1.00 57.34 69 GLY A N 1
ATOM 516 C CA . GLY A 1 69 ? -17.466 8.453 19.754 1.00 57.34 69 GLY A CA 1
ATOM 517 C C . GLY A 1 69 ? -17.671 9.481 18.640 1.00 57.34 69 GLY A C 1
ATOM 518 O O . GLY A 1 69 ? -17.555 9.142 17.471 1.00 57.34 69 GLY A O 1
ATOM 519 N N . ASP A 1 70 ? -17.878 10.756 18.993 1.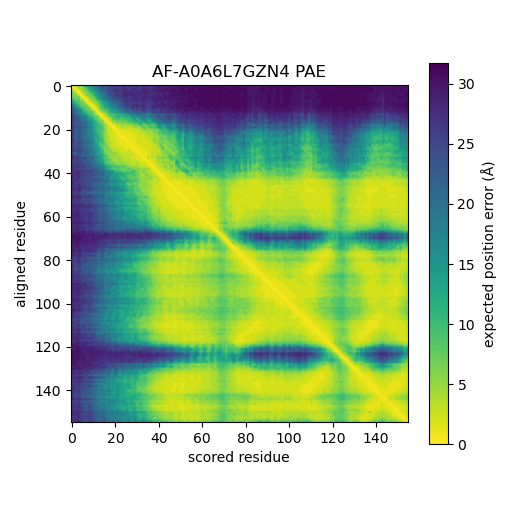00 58.62 70 ASP A N 1
ATOM 520 C CA . ASP A 1 70 ? -17.821 11.911 18.066 1.00 58.62 70 ASP A CA 1
ATOM 521 C C . ASP A 1 70 ? -16.384 12.170 17.531 1.00 58.62 70 ASP A C 1
ATOM 523 O O . ASP A 1 70 ? -15.896 13.303 17.508 1.00 58.62 70 ASP A O 1
ATOM 527 N N . ALA A 1 71 ? -15.620 11.124 17.224 1.00 53.62 71 ALA A N 1
ATOM 528 C CA . ALA A 1 71 ? -14.167 11.132 17.324 1.00 53.62 71 ALA A CA 1
ATOM 529 C C . ALA A 1 71 ? -13.494 10.725 16.009 1.00 53.62 71 ALA A C 1
ATOM 531 O O . ALA A 1 71 ? -13.696 9.621 15.538 1.00 53.62 71 ALA A O 1
ATOM 532 N N . ALA A 1 72 ? -12.636 11.614 15.499 1.00 59.28 72 ALA A N 1
ATOM 533 C CA . ALA A 1 72 ? -11.646 11.387 14.443 1.00 59.28 72 ALA A CA 1
ATOM 534 C C . ALA A 1 72 ? -12.152 10.798 13.106 1.00 59.28 72 ALA A C 1
ATOM 536 O O . ALA A 1 72 ? -12.374 9.603 12.957 1.00 59.28 72 ALA A O 1
ATOM 537 N N . THR A 1 73 ? -12.196 11.634 12.068 1.00 64.44 73 THR A N 1
ATOM 538 C CA . THR A 1 73 ? -12.417 11.190 10.683 1.00 64.44 73 THR A CA 1
ATOM 539 C C . THR A 1 73 ? -11.151 10.547 10.120 1.00 64.44 73 THR A C 1
ATOM 541 O O . THR A 1 73 ? -10.075 11.148 10.216 1.00 64.44 73 THR A O 1
ATOM 544 N N . GLY A 1 74 ? -11.269 9.392 9.454 1.00 64.69 74 GLY A N 1
ATOM 545 C CA . GLY A 1 74 ? -10.165 8.778 8.702 1.00 64.69 74 GLY A CA 1
ATOM 546 C C . GLY A 1 74 ? -9.505 9.751 7.714 1.00 64.69 74 GLY A C 1
ATOM 547 O O . GLY A 1 74 ? -8.285 9.759 7.575 1.00 64.69 74 GLY A O 1
ATOM 548 N N . GLU A 1 75 ? -10.277 10.669 7.123 1.00 70.38 75 GLU A N 1
ATOM 549 C CA . GLU A 1 75 ? -9.781 11.757 6.260 1.00 70.38 75 GLU A CA 1
ATOM 550 C C . GLU A 1 75 ? -8.766 12.694 6.938 1.00 70.38 75 GLU A C 1
ATOM 552 O O . GLU A 1 75 ? -7.893 13.255 6.277 1.00 70.38 75 GLU A O 1
ATOM 557 N N . GLY A 1 76 ? -8.844 12.843 8.261 1.00 77.00 76 GLY A N 1
ATOM 558 C CA . GLY A 1 76 ? -7.925 13.670 9.040 1.00 77.00 76 GLY A CA 1
ATOM 559 C C . GLY A 1 76 ? -6.592 12.985 9.339 1.00 77.00 76 GLY A C 1
ATOM 560 O O . GLY A 1 76 ? -5.672 13.647 9.817 1.00 77.00 76 GLY A O 1
ATOM 561 N N . ALA A 1 77 ? -6.469 11.678 9.084 1.00 84.31 77 ALA A N 1
ATOM 562 C CA . ALA A 1 77 ? -5.274 10.914 9.409 1.00 84.31 77 ALA A CA 1
ATOM 563 C C . ALA A 1 77 ? -4.054 11.416 8.620 1.00 84.31 77 ALA A C 1
ATOM 565 O O . ALA A 1 77 ? -4.056 11.502 7.387 1.00 84.31 77 ALA A O 1
ATOM 566 N N . GLN A 1 78 ? -2.991 11.732 9.355 1.00 89.69 78 GLN A N 1
ATOM 567 C CA . GLN A 1 78 ? -1.741 12.248 8.814 1.00 89.69 78 GLN A CA 1
ATOM 568 C C . GLN A 1 78 ? -0.702 11.135 8.804 1.00 89.69 78 GLN A C 1
ATOM 570 O O . GLN A 1 78 ? -0.270 10.682 9.863 1.00 89.69 78 GLN A O 1
ATOM 575 N N . PHE A 1 79 ? -0.303 10.708 7.610 1.00 90.69 79 PHE A N 1
ATOM 576 C CA . PHE A 1 79 ? 0.730 9.695 7.417 1.00 90.69 79 PHE A CA 1
ATOM 577 C C . PHE A 1 79 ? 2.099 10.371 7.295 1.00 90.69 79 PHE A C 1
ATOM 579 O O . PHE A 1 79 ? 2.266 11.300 6.503 1.00 90.69 79 PHE A O 1
ATOM 586 N N . SER A 1 80 ? 3.076 9.909 8.072 1.00 91.50 80 SER A N 1
ATOM 587 C CA . SER A 1 80 ? 4.456 10.401 8.063 1.00 91.50 80 SER A CA 1
ATOM 588 C C . SER A 1 80 ? 5.453 9.248 8.052 1.00 91.50 80 SER A C 1
ATOM 590 O O . SER A 1 80 ? 5.103 8.098 8.327 1.00 91.50 80 SER A O 1
ATOM 592 N N . ASP A 1 81 ? 6.707 9.565 7.718 1.00 90.25 81 ASP A N 1
ATOM 593 C CA . ASP A 1 81 ? 7.826 8.613 7.738 1.00 90.25 81 ASP A CA 1
ATOM 594 C C . ASP A 1 81 ? 7.553 7.352 6.903 1.00 90.25 81 ASP A C 1
ATOM 596 O O . ASP A 1 81 ? 7.958 6.245 7.259 1.00 90.25 81 ASP A O 1
ATOM 600 N N . VAL A 1 82 ? 6.826 7.527 5.792 1.00 92.19 82 VAL A N 1
ATOM 601 C CA . VAL A 1 82 ? 6.418 6.429 4.917 1.00 92.19 82 VAL A CA 1
ATOM 602 C C . VAL A 1 82 ? 7.641 5.899 4.180 1.00 92.19 82 VAL A C 1
ATOM 604 O O . VAL A 1 82 ? 8.183 6.545 3.285 1.00 92.19 82 VAL A O 1
ATOM 607 N N . ALA A 1 83 ? 8.065 4.703 4.565 1.00 93.44 83 ALA A N 1
ATOM 608 C CA . ALA A 1 83 ? 9.077 3.930 3.874 1.00 93.44 83 ALA A CA 1
ATOM 609 C C . ALA A 1 83 ? 8.399 2.894 2.976 1.00 93.44 83 ALA A C 1
ATOM 611 O O . ALA A 1 83 ? 7.574 2.103 3.439 1.00 93.44 83 ALA A O 1
ATOM 612 N N . THR A 1 84 ? 8.783 2.879 1.705 1.00 93.31 84 THR A N 1
ATOM 613 C CA . THR A 1 84 ? 8.277 1.967 0.678 1.00 93.31 84 THR A CA 1
ATOM 614 C C . THR A 1 84 ? 9.383 1.013 0.233 1.00 93.31 84 THR A C 1
ATOM 616 O O . THR A 1 84 ? 10.562 1.368 0.141 1.00 93.31 84 THR A O 1
ATOM 619 N N . ARG A 1 85 ? 9.030 -0.244 -0.039 1.00 93.88 85 ARG A N 1
ATOM 620 C CA . ARG A 1 85 ? 9.947 -1.202 -0.667 1.00 93.88 85 ARG A CA 1
ATOM 621 C C . ARG A 1 85 ? 9.192 -2.256 -1.472 1.00 93.88 85 ARG A C 1
ATOM 623 O O . ARG A 1 85 ? 8.124 -2.684 -1.036 1.00 93.88 85 ARG A O 1
ATOM 630 N N . PRO A 1 86 ? 9.750 -2.729 -2.595 1.00 93.81 86 PRO A N 1
ATOM 631 C CA . PRO A 1 86 ? 9.166 -3.839 -3.325 1.00 93.81 86 PRO A CA 1
ATOM 632 C C . PRO A 1 86 ? 9.294 -5.125 -2.503 1.00 93.81 86 PRO A C 1
ATOM 634 O O . PRO A 1 86 ? 10.300 -5.340 -1.818 1.00 93.81 86 PRO A O 1
ATOM 637 N N . VAL A 1 87 ? 8.281 -5.981 -2.572 1.00 94.56 87 VAL A N 1
ATOM 638 C CA . VAL A 1 87 ? 8.226 -7.266 -1.865 1.00 94.56 87 VAL A CA 1
ATOM 639 C C . VAL A 1 87 ? 7.631 -8.351 -2.756 1.00 94.56 87 VAL A C 1
ATOM 641 O O . VAL A 1 87 ? 6.938 -8.068 -3.727 1.00 94.56 87 VAL A O 1
ATOM 644 N N . GLY A 1 88 ? 7.905 -9.611 -2.420 1.00 92.12 88 GLY A N 1
ATOM 645 C CA . GLY A 1 88 ? 7.167 -10.741 -2.977 1.00 92.12 88 GLY A CA 1
ATOM 646 C C . GLY A 1 88 ? 5.855 -10.954 -2.224 1.00 92.12 88 GLY A C 1
ATOM 647 O O . GLY A 1 88 ? 5.797 -10.736 -1.014 1.00 92.12 88 GLY A O 1
ATOM 648 N N . LEU A 1 89 ? 4.826 -11.404 -2.939 1.00 91.75 89 LEU A N 1
ATOM 649 C CA . LEU A 1 89 ? 3.552 -11.815 -2.351 1.00 91.75 89 LEU A CA 1
ATOM 650 C C . LEU A 1 89 ? 3.610 -13.263 -1.870 1.00 91.75 89 LEU A C 1
ATOM 652 O O . LEU A 1 89 ? 4.160 -14.124 -2.568 1.00 91.75 89 LEU A O 1
ATOM 656 N N . THR A 1 90 ? 3.011 -13.524 -0.709 1.00 93.19 90 THR A N 1
ATOM 657 C CA . THR A 1 90 ? 2.757 -14.891 -0.236 1.00 93.19 90 THR A CA 1
ATOM 658 C C . THR A 1 90 ? 1.597 -15.524 -1.011 1.00 93.19 90 THR A C 1
ATOM 660 O O . THR A 1 90 ? 0.885 -14.844 -1.753 1.00 93.19 90 THR A O 1
ATOM 663 N N . ASP A 1 91 ? 1.384 -16.830 -0.842 1.00 93.31 91 ASP A N 1
ATOM 664 C CA . ASP A 1 91 ? 0.240 -17.516 -1.458 1.00 93.31 91 ASP A CA 1
ATOM 665 C C . ASP A 1 91 ? -1.101 -16.969 -0.942 1.00 93.31 91 ASP A C 1
ATOM 667 O O . ASP A 1 91 ? -2.034 -16.792 -1.725 1.00 93.31 91 ASP A O 1
ATOM 671 N N . ASP A 1 92 ? -1.172 -16.599 0.340 1.00 94.12 92 ASP A N 1
ATOM 672 C CA . ASP A 1 92 ? -2.353 -15.955 0.926 1.00 94.12 92 ASP A CA 1
ATOM 673 C C . ASP A 1 92 ? -2.624 -14.585 0.286 1.00 94.12 92 ASP A C 1
ATOM 675 O O . ASP A 1 92 ? -3.760 -14.272 -0.069 1.00 94.12 92 ASP A O 1
ATOM 679 N N . ASP A 1 93 ? -1.578 -13.782 0.064 1.00 92.69 93 ASP A N 1
ATOM 680 C CA . ASP A 1 93 ? -1.717 -12.476 -0.585 1.00 92.69 93 ASP A CA 1
ATOM 681 C C . ASP A 1 93 ? -2.225 -12.628 -2.033 1.00 92.69 93 ASP A C 1
ATOM 683 O O . ASP A 1 93 ? -3.087 -11.877 -2.492 1.00 92.69 93 ASP A O 1
ATOM 687 N N . ARG A 1 94 ? -1.735 -13.643 -2.757 1.00 92.38 94 ARG A N 1
ATOM 688 C CA . ARG A 1 94 ? -2.198 -13.980 -4.116 1.00 92.38 94 ARG A CA 1
ATOM 689 C C . ARG A 1 94 ? -3.648 -14.460 -4.131 1.00 92.38 94 ARG A C 1
ATOM 691 O O . ARG A 1 94 ? -4.391 -14.143 -5.065 1.00 92.38 94 ARG A O 1
ATOM 698 N N . ALA A 1 95 ? -4.066 -15.194 -3.103 1.00 93.75 95 ALA A N 1
ATOM 699 C CA . ALA A 1 95 ? -5.453 -15.610 -2.944 1.00 93.75 95 ALA A CA 1
ATOM 700 C C . ALA A 1 95 ? -6.385 -14.405 -2.741 1.00 93.75 95 ALA A C 1
ATOM 702 O O . ALA A 1 95 ? -7.491 -14.413 -3.276 1.00 93.75 95 ALA A O 1
ATOM 703 N N . ILE A 1 96 ? -5.934 -13.347 -2.057 1.00 93.38 96 ILE A N 1
ATOM 704 C CA . ILE A 1 96 ? -6.699 -12.097 -1.907 1.00 93.38 96 ILE A CA 1
ATOM 705 C C . ILE A 1 96 ? -6.874 -11.392 -3.256 1.00 93.38 96 ILE A C 1
ATOM 707 O O . ILE A 1 96 ? -7.989 -10.993 -3.588 1.00 93.38 96 ILE A O 1
ATOM 711 N N . VAL A 1 97 ? -5.815 -11.301 -4.068 1.00 93.00 97 VAL A N 1
ATOM 712 C CA . VAL A 1 97 ? -5.903 -10.736 -5.431 1.00 93.00 97 VAL A CA 1
ATOM 713 C C . VAL A 1 97 ? -6.901 -11.520 -6.287 1.00 93.00 97 VAL A C 1
ATOM 715 O O . VAL A 1 97 ? -7.773 -10.934 -6.929 1.00 93.00 97 VAL A O 1
ATOM 718 N N . THR A 1 98 ? -6.836 -12.852 -6.220 1.00 94.44 98 THR A N 1
ATOM 719 C CA . THR A 1 98 ? -7.775 -13.736 -6.929 1.00 94.44 98 THR A CA 1
ATOM 720 C C . THR A 1 98 ? -9.207 -13.571 -6.421 1.00 94.44 98 THR A C 1
ATOM 722 O O . THR A 1 98 ? -10.149 -13.506 -7.208 1.00 94.44 98 THR A O 1
ATOM 725 N N . GLY A 1 99 ? -9.386 -13.458 -5.103 1.00 92.75 99 GLY A N 1
ATOM 726 C CA . GLY A 1 99 ? -10.680 -13.220 -4.466 1.00 92.75 99 GLY A CA 1
ATOM 727 C C . GLY A 1 99 ? -11.296 -11.867 -4.828 1.00 92.75 99 GLY A C 1
ATOM 728 O O . GLY A 1 99 ? -12.518 -11.755 -4.879 1.00 92.75 99 GLY A O 1
ATOM 729 N N . ALA A 1 100 ? -10.468 -10.869 -5.145 1.00 90.19 100 ALA A N 1
ATOM 730 C CA . ALA A 1 100 ? -10.896 -9.577 -5.677 1.00 90.19 100 ALA A CA 1
ATOM 731 C C . ALA A 1 100 ? -11.270 -9.623 -7.176 1.00 90.19 100 ALA A C 1
ATOM 733 O O . ALA A 1 100 ? -11.695 -8.613 -7.728 1.00 90.19 100 ALA A O 1
ATOM 734 N N . GLY A 1 101 ? -11.160 -10.786 -7.832 1.00 93.62 101 GLY A N 1
ATOM 735 C CA . GLY A 1 101 ? -11.541 -10.982 -9.234 1.00 93.62 101 GLY A CA 1
ATOM 736 C C . GLY A 1 101 ? -10.419 -10.731 -10.242 1.00 93.62 101 GLY A C 1
ATOM 737 O O . GLY A 1 101 ? -10.684 -10.719 -11.444 1.00 93.62 101 GLY A O 1
ATOM 738 N N . HIS A 1 102 ? -9.181 -10.559 -9.778 1.00 93.06 102 HIS A N 1
ATOM 739 C CA . HIS A 1 102 ? -8.015 -10.325 -10.629 1.00 93.06 102 HIS A CA 1
ATOM 740 C C . HIS A 1 102 ? -7.180 -11.599 -10.800 1.00 93.06 102 HIS A C 1
ATOM 742 O O . HIS A 1 102 ? -7.175 -12.475 -9.937 1.00 93.06 102 HIS A O 1
ATOM 748 N N . SER A 1 103 ? -6.451 -11.720 -11.911 1.00 93.19 103 SER A N 1
ATOM 749 C CA . SER A 1 103 ? -5.502 -12.826 -12.080 1.00 93.19 103 SER A CA 1
ATOM 750 C C . SER A 1 103 ? -4.211 -12.542 -11.312 1.00 93.19 103 SER A C 1
ATOM 752 O O . SER A 1 103 ? -3.780 -11.401 -11.189 1.00 93.19 103 SER A O 1
ATOM 754 N N . VAL A 1 104 ? -3.534 -13.583 -10.834 1.00 90.62 104 VAL A N 1
ATOM 755 C CA . VAL A 1 104 ? -2.187 -13.428 -10.258 1.00 90.62 104 VAL A CA 1
ATOM 756 C C . VAL A 1 104 ? -1.136 -13.070 -11.311 1.00 90.62 104 VAL A C 1
ATOM 758 O O . VAL A 1 104 ? -0.087 -12.537 -10.957 1.00 90.62 104 VAL A O 1
ATOM 761 N N . ASP A 1 105 ? -1.417 -13.350 -12.587 1.00 91.94 105 ASP A N 1
ATOM 762 C CA . ASP A 1 105 ? -0.520 -13.061 -13.712 1.00 91.94 105 ASP A CA 1
ATOM 763 C C . ASP A 1 105 ? -0.521 -11.579 -14.102 1.00 91.94 105 ASP A C 1
ATOM 765 O O . ASP A 1 105 ? 0.420 -11.121 -14.743 1.00 91.94 105 ASP A O 1
ATOM 769 N N . THR A 1 106 ? -1.551 -10.826 -13.702 1.00 91.44 106 THR A N 1
ATOM 770 C CA . THR A 1 106 ? -1.632 -9.378 -13.945 1.00 91.44 106 THR A CA 1
ATOM 771 C C . THR A 1 106 ? -0.888 -8.580 -12.879 1.00 91.44 106 THR A C 1
ATOM 773 O O . THR A 1 106 ? -0.874 -7.362 -12.946 1.00 91.44 106 THR A O 1
ATOM 776 N N . ILE A 1 107 ? -0.283 -9.227 -11.874 1.00 92.69 107 ILE A N 1
ATOM 777 C CA . ILE A 1 107 ? 0.474 -8.547 -10.817 1.00 92.69 107 ILE A CA 1
ATOM 778 C C . ILE A 1 107 ? 1.837 -8.124 -11.370 1.00 92.69 107 ILE A C 1
ATOM 780 O O . ILE A 1 107 ? 2.710 -8.965 -11.591 1.00 92.69 107 ILE A O 1
ATOM 784 N N . GLU A 1 108 ? 2.047 -6.820 -11.526 1.00 92.12 108 GLU A N 1
ATOM 785 C CA . GLU A 1 108 ? 3.319 -6.264 -11.989 1.00 92.12 108 GLU A CA 1
ATOM 786 C C . GLU A 1 108 ? 4.351 -6.224 -10.854 1.00 92.12 108 GLU A C 1
ATOM 788 O O . GLU A 1 108 ? 5.486 -6.689 -10.990 1.00 92.12 108 GLU A O 1
ATOM 793 N N . VAL A 1 109 ? 3.960 -5.676 -9.703 1.00 94.44 109 VAL A N 1
ATOM 794 C CA . VAL A 1 109 ? 4.841 -5.497 -8.546 1.00 94.44 109 VAL A CA 1
ATOM 795 C C . VAL A 1 109 ? 4.017 -5.364 -7.273 1.00 94.44 109 VAL A C 1
ATOM 797 O O . VAL A 1 109 ? 2.926 -4.807 -7.279 1.00 94.44 109 VAL A O 1
ATOM 800 N N . ALA A 1 110 ? 4.544 -5.840 -6.148 1.00 95.06 110 ALA A N 1
ATOM 801 C CA . ALA A 1 110 ? 3.963 -5.559 -4.843 1.00 95.06 110 ALA A CA 1
ATOM 802 C C . ALA A 1 110 ? 4.873 -4.650 -4.024 1.00 95.06 110 ALA A C 1
ATOM 804 O O . ALA A 1 110 ? 6.098 -4.797 -4.023 1.00 95.06 110 ALA A O 1
ATOM 805 N N . TRP A 1 111 ? 4.253 -3.734 -3.292 1.00 96.94 111 TRP A N 1
ATOM 806 C CA . TRP A 1 111 ? 4.923 -2.748 -2.464 1.00 96.94 111 TRP A CA 1
ATOM 807 C C . TRP A 1 111 ? 4.493 -2.914 -1.018 1.00 96.94 111 TRP A C 1
ATOM 809 O O . TRP A 1 111 ? 3.304 -2.924 -0.711 1.00 96.94 111 TRP A O 1
ATOM 819 N N . ALA A 1 112 ? 5.470 -3.021 -0.124 1.00 96.19 112 ALA A N 1
ATOM 820 C CA . ALA A 1 112 ? 5.258 -2.895 1.305 1.00 96.19 112 ALA A CA 1
ATOM 821 C C . ALA A 1 112 ? 5.557 -1.462 1.739 1.00 96.19 112 ALA A C 1
ATOM 823 O O . ALA A 1 112 ? 6.576 -0.883 1.356 1.00 96.19 112 ALA A O 1
ATOM 824 N N . MET A 1 113 ? 4.676 -0.930 2.572 1.00 95.50 113 MET A N 1
ATOM 825 C CA . MET A 1 113 ? 4.736 0.395 3.160 1.00 95.50 113 MET A CA 1
ATOM 826 C C . MET A 1 113 ? 4.707 0.274 4.672 1.00 95.50 113 MET A C 1
ATOM 828 O O . MET A 1 113 ? 3.904 -0.475 5.231 1.00 95.50 113 MET A O 1
ATOM 832 N N . THR A 1 114 ? 5.558 1.038 5.335 1.00 95.62 114 THR A N 1
ATOM 833 C CA . THR A 1 114 ? 5.538 1.188 6.789 1.00 95.62 114 THR A CA 1
ATOM 834 C C . THR A 1 114 ? 5.733 2.643 7.146 1.00 95.62 114 THR A C 1
ATOM 836 O O . THR A 1 114 ? 6.484 3.332 6.462 1.00 95.62 114 THR A O 1
ATOM 839 N N . GLY A 1 115 ? 5.123 3.099 8.228 1.00 94.50 115 GLY A N 1
ATOM 840 C CA . GLY A 1 115 ? 5.315 4.463 8.699 1.00 94.50 115 GLY A CA 1
ATOM 841 C C . GLY A 1 115 ? 4.521 4.740 9.959 1.00 94.50 115 GLY A C 1
ATOM 842 O O . GLY A 1 115 ? 4.075 3.818 10.648 1.00 94.50 115 GLY A O 1
ATOM 843 N N . SER A 1 116 ? 4.329 6.023 10.229 1.00 92.94 116 SER A N 1
ATOM 844 C CA . SER A 1 116 ? 3.527 6.503 11.346 1.00 92.94 116 SER A CA 1
ATOM 845 C C . SER A 1 116 ? 2.245 7.145 10.831 1.00 92.94 116 SER A C 1
ATOM 847 O O . SER A 1 116 ? 2.224 7.760 9.765 1.00 92.94 116 SER A O 1
ATOM 849 N N . VAL A 1 117 ? 1.165 7.017 11.593 1.00 91.19 117 VAL A N 1
ATOM 850 C CA . VAL A 1 117 ? -0.105 7.691 11.344 1.00 91.19 117 VAL A CA 1
ATOM 851 C C . VAL A 1 117 ? -0.552 8.414 12.605 1.00 91.19 117 VAL A C 1
ATOM 853 O O . VAL A 1 117 ? -0.657 7.828 13.682 1.00 91.19 117 VAL A O 1
ATOM 856 N N . THR A 1 118 ? -0.800 9.712 12.477 1.00 89.25 118 THR A N 1
ATOM 857 C CA . THR A 1 118 ? -1.368 10.540 13.542 1.00 89.25 118 THR A CA 1
ATOM 858 C C . THR A 1 118 ? -2.842 10.762 13.263 1.00 89.25 118 THR A C 1
ATOM 860 O O . THR A 1 118 ? -3.214 11.158 12.159 1.00 89.25 118 THR A O 1
ATOM 863 N N . ILE A 1 119 ? -3.680 10.511 14.266 1.00 84.62 119 ILE A N 1
ATOM 864 C CA . ILE A 1 119 ? -5.136 10.567 14.141 1.00 84.62 119 ILE A CA 1
ATOM 865 C C . ILE A 1 119 ? -5.647 11.780 14.937 1.00 84.62 119 ILE A C 1
ATOM 867 O O . ILE A 1 119 ? -5.720 11.728 16.171 1.00 84.62 119 ILE A O 1
ATOM 871 N N . PRO A 1 120 ? -5.967 12.908 14.276 1.00 72.50 120 PRO A N 1
ATOM 872 C CA . PRO A 1 120 ? -6.438 14.100 14.969 1.00 72.50 120 PRO A CA 1
ATOM 873 C C . PRO A 1 120 ? -7.836 13.881 15.555 1.00 72.50 120 PRO A C 1
ATOM 875 O O . PRO A 1 120 ? -8.689 13.235 14.957 1.00 72.50 120 PRO A O 1
ATOM 878 N N . GLY A 1 121 ? -8.090 14.461 16.731 1.00 65.06 121 GLY A N 1
ATOM 879 C CA . GLY A 1 121 ? -9.392 14.354 17.401 1.00 65.06 121 GLY A CA 1
ATOM 880 C C . GLY A 1 121 ? -9.562 13.122 18.295 1.00 65.06 121 GLY A C 1
ATOM 881 O O . GLY A 1 121 ? -10.654 12.911 18.819 1.00 65.06 121 GLY A O 1
ATOM 882 N N . TYR A 1 122 ? -8.496 12.350 18.527 1.00 63.38 122 TYR A N 1
ATOM 883 C CA . TYR A 1 122 ? -8.476 11.252 19.494 1.00 63.38 122 TYR A CA 1
ATOM 884 C C . TYR A 1 122 ? -8.979 11.697 20.884 1.00 63.38 122 TYR A C 1
ATOM 886 O O . TYR A 1 122 ? -8.401 12.587 21.515 1.00 63.38 122 TYR A O 1
ATOM 894 N N . ARG A 1 123 ? -10.042 11.052 21.385 1.00 59.69 123 ARG A N 1
ATOM 895 C CA . ARG A 1 123 ? -10.493 11.157 22.783 1.00 59.69 123 ARG A CA 1
ATOM 896 C C . ARG A 1 123 ? -10.340 9.800 23.462 1.00 59.69 123 ARG A C 1
ATOM 898 O O . ARG A 1 123 ? -10.916 8.801 23.052 1.00 59.69 123 ARG A O 1
ATOM 905 N N . SER A 1 124 ? -9.530 9.790 24.510 1.00 54.50 124 SER A N 1
ATOM 906 C CA . SER A 1 124 ? -8.857 8.629 25.095 1.00 54.50 124 SER A CA 1
ATOM 907 C C . SER A 1 124 ? -9.716 7.639 25.890 1.00 54.50 124 SER A C 1
ATOM 909 O O . SER A 1 124 ? -9.163 6.875 26.674 1.00 54.50 124 SER A O 1
ATOM 911 N N . SER A 1 125 ? -11.043 7.626 25.755 1.00 51.62 125 SER A N 1
ATOM 912 C CA . SER A 1 125 ? -11.895 6.851 26.674 1.00 51.62 125 SER A CA 1
ATOM 913 C C . SER A 1 125 ? -12.307 5.453 26.193 1.00 51.62 125 SER A C 1
ATOM 915 O O . SER A 1 125 ? -13.078 4.805 26.894 1.00 51.62 125 SER A O 1
ATOM 917 N N . GLY A 1 126 ? -11.794 4.952 25.061 1.00 54.38 126 GLY A N 1
ATOM 918 C CA . GLY A 1 126 ? -12.075 3.569 24.630 1.00 54.38 126 GLY A CA 1
ATOM 919 C C . GLY A 1 126 ? -11.652 3.155 23.215 1.00 54.38 126 GLY A C 1
ATOM 920 O O . GLY A 1 126 ? -12.063 2.091 22.766 1.00 54.38 126 GLY A O 1
ATOM 921 N N . ALA A 1 127 ? -10.878 3.970 22.493 1.00 60.34 127 ALA A N 1
ATOM 922 C CA . ALA A 1 127 ? -10.490 3.664 21.116 1.00 60.34 127 ALA A CA 1
ATOM 923 C C . ALA A 1 127 ? -9.318 2.667 21.043 1.00 60.34 127 ALA A C 1
ATOM 925 O O . ALA A 1 127 ? -8.431 2.673 21.896 1.00 60.34 127 ALA A O 1
ATOM 926 N N . ALA A 1 128 ? -9.318 1.829 20.001 1.00 67.38 128 ALA A N 1
ATOM 927 C CA . ALA A 1 128 ? -8.296 0.807 19.754 1.00 67.38 128 ALA A CA 1
ATOM 928 C C . ALA A 1 128 ? -6.916 1.383 19.372 1.00 67.38 128 ALA A C 1
ATOM 930 O O . ALA A 1 128 ? -5.917 0.677 19.470 1.00 67.38 128 ALA A O 1
ATOM 931 N N . TYR A 1 129 ? -6.861 2.655 18.967 1.00 73.88 129 TYR A N 1
ATOM 932 C CA . TYR A 1 129 ? -5.661 3.327 18.467 1.00 73.88 129 TYR A CA 1
ATOM 933 C C . TYR A 1 129 ? -5.238 4.475 19.378 1.00 73.88 129 TYR A C 1
ATOM 935 O O . TYR A 1 129 ? -6.085 5.191 19.902 1.00 73.88 129 TYR A O 1
ATOM 943 N N . GLY A 1 130 ? -3.933 4.693 19.527 1.00 72.69 130 GLY A N 1
ATOM 944 C CA . GLY A 1 130 ? -3.381 5.878 20.180 1.00 72.69 130 GLY A CA 1
ATOM 945 C C . GLY A 1 130 ? -3.468 7.142 19.306 1.00 72.69 130 GLY A C 1
ATOM 946 O O . GLY A 1 130 ? -3.921 7.091 18.162 1.00 72.69 130 GLY A O 1
ATOM 947 N N . PRO A 1 131 ? -3.005 8.304 19.806 1.00 79.56 131 PRO A N 1
ATOM 948 C CA . PRO A 1 131 ? -2.939 9.541 19.015 1.00 79.56 131 PRO A CA 1
ATOM 949 C C . PRO A 1 131 ? -1.943 9.450 17.847 1.00 79.56 131 PRO A C 1
ATOM 951 O O . PRO A 1 131 ? -2.156 10.059 16.799 1.00 79.56 131 PRO A O 1
ATOM 954 N N . THR A 1 132 ? -0.881 8.664 18.018 1.00 86.31 132 THR A N 1
ATOM 955 C CA . THR A 1 132 ? 0.093 8.313 16.983 1.00 86.31 132 THR A CA 1
ATOM 956 C C . THR A 1 132 ? 0.266 6.803 17.008 1.00 86.31 132 THR A C 1
ATOM 958 O O . THR A 1 132 ? 0.501 6.237 18.074 1.00 86.31 132 THR A O 1
ATOM 961 N N . ASN A 1 133 ? 0.147 6.174 15.844 1.00 87.56 133 ASN A N 1
ATOM 962 C CA . ASN A 1 133 ? 0.236 4.730 15.654 1.00 87.56 133 ASN A CA 1
ATOM 963 C C . ASN A 1 133 ? 1.256 4.437 14.563 1.00 87.56 133 ASN A C 1
ATOM 965 O O . ASN A 1 133 ? 1.555 5.287 13.724 1.00 87.56 133 ASN A O 1
ATOM 969 N N . THR A 1 134 ? 1.765 3.219 14.548 1.00 92.50 134 THR A N 1
ATOM 970 C CA . THR A 1 134 ? 2.554 2.707 13.431 1.00 92.50 134 THR A CA 1
ATOM 971 C C . THR A 1 134 ? 1.649 1.929 12.495 1.00 92.50 134 THR A C 1
ATOM 973 O O . THR A 1 134 ? 0.700 1.282 12.932 1.00 92.50 134 THR A O 1
ATOM 976 N N . PHE A 1 135 ? 1.927 1.970 11.197 1.00 93.44 135 PHE A N 1
ATOM 977 C CA . PHE A 1 135 ? 1.192 1.164 10.231 1.00 93.44 135 PHE A CA 1
ATOM 978 C C . PHE A 1 135 ? 2.138 0.320 9.388 1.00 93.44 135 PHE A C 1
ATOM 980 O O . PHE A 1 135 ? 3.283 0.696 9.119 1.00 93.44 135 PHE A O 1
ATOM 987 N N . ALA A 1 136 ? 1.622 -0.818 8.945 1.00 95.00 136 ALA A N 1
ATOM 988 C CA . ALA A 1 136 ? 2.217 -1.640 7.910 1.00 95.00 136 ALA A CA 1
ATOM 989 C C . ALA A 1 136 ? 1.135 -1.977 6.888 1.00 95.00 136 ALA A C 1
ATOM 991 O O . ALA A 1 136 ? 0.047 -2.417 7.252 1.00 95.00 136 ALA A O 1
ATOM 992 N N . CYS A 1 137 ? 1.425 -1.772 5.611 1.00 96.50 137 CYS A N 1
ATOM 993 C CA . CYS A 1 137 ? 0.511 -2.081 4.524 1.00 96.50 137 CYS A CA 1
ATOM 994 C C . CYS A 1 137 ? 1.265 -2.717 3.360 1.00 96.50 137 CYS A C 1
ATOM 996 O O . CYS A 1 137 ? 2.450 -2.470 3.153 1.00 96.50 137 CYS A O 1
ATOM 998 N N . THR A 1 138 ? 0.614 -3.600 2.620 1.00 97.00 138 THR A N 1
ATOM 999 C CA . THR A 1 138 ? 1.147 -4.197 1.399 1.00 97.00 138 THR A CA 1
ATOM 1000 C C . THR A 1 138 ? 0.065 -4.163 0.338 1.00 97.00 138 THR A C 1
ATOM 1002 O O . THR A 1 138 ? -1.049 -4.633 0.579 1.00 97.00 138 THR A O 1
ATOM 1005 N N . ALA A 1 139 ? 0.405 -3.618 -0.826 1.00 96.56 139 ALA A N 1
ATOM 1006 C CA . ALA A 1 139 ? -0.477 -3.561 -1.980 1.00 96.56 139 ALA A CA 1
ATOM 1007 C C . ALA A 1 139 ? 0.201 -4.186 -3.201 1.00 96.56 139 ALA A C 1
ATOM 1009 O O . ALA A 1 139 ? 1.388 -3.960 -3.449 1.00 96.56 139 ALA A O 1
ATOM 1010 N N . ALA A 1 140 ? -0.562 -4.982 -3.941 1.00 95.69 140 ALA A N 1
ATOM 1011 C CA . ALA A 1 140 ? -0.189 -5.527 -5.235 1.00 95.69 140 ALA A CA 1
ATOM 1012 C C . ALA A 1 140 ? -0.672 -4.567 -6.322 1.00 95.69 140 ALA A C 1
ATOM 1014 O O . ALA A 1 140 ? -1.865 -4.285 -6.378 1.00 95.69 140 ALA A O 1
ATOM 1015 N N . VAL A 1 141 ? 0.240 -4.064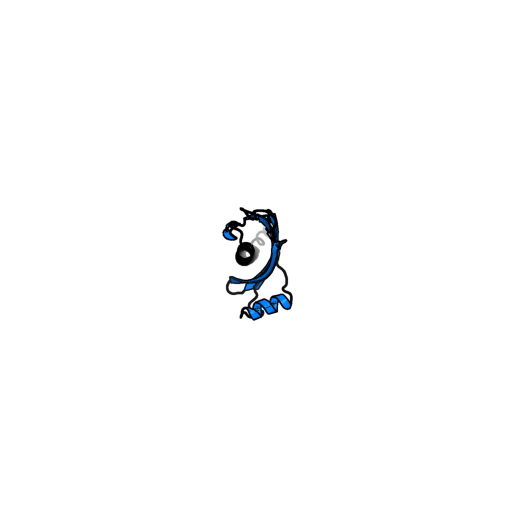 -7.148 1.00 95.50 141 VAL A N 1
ATOM 1016 C CA . VAL A 1 141 ? -0.065 -3.237 -8.319 1.00 95.50 141 VAL A CA 1
ATOM 1017 C C . VAL A 1 141 ? -0.209 -4.154 -9.522 1.00 95.50 141 VAL A C 1
ATOM 1019 O O . VAL A 1 141 ? 0.634 -5.031 -9.743 1.00 95.50 141 VAL A O 1
ATOM 1022 N N . LEU A 1 142 ? -1.299 -3.973 -10.250 1.00 93.62 142 LEU A N 1
ATOM 1023 C CA . LEU A 1 142 ? -1.628 -4.720 -11.448 1.00 93.62 142 LEU A CA 1
ATOM 1024 C C . LEU A 1 142 ? -1.161 -3.967 -12.703 1.00 93.62 142 LEU A C 1
ATOM 1026 O O . LEU A 1 142 ? -0.861 -2.777 -12.648 1.00 93.62 142 LEU A O 1
ATOM 1030 N N . ASP A 1 143 ? -1.114 -4.671 -13.828 1.00 91.25 143 ASP A N 1
ATOM 1031 C CA . ASP A 1 143 ? -0.689 -4.158 -15.137 1.00 91.25 143 ASP A CA 1
ATOM 1032 C C . ASP A 1 143 ? -1.574 -3.035 -15.716 1.00 91.25 143 ASP A C 1
ATOM 1034 O O . ASP A 1 143 ? -1.171 -2.355 -16.661 1.00 91.25 143 ASP A O 1
ATOM 1038 N N . ASP A 1 144 ? -2.762 -2.821 -15.148 1.00 89.25 144 ASP A N 1
ATOM 1039 C CA . ASP A 1 144 ? -3.701 -1.747 -15.476 1.00 89.25 144 ASP A CA 1
ATOM 1040 C C . ASP A 1 144 ? -3.602 -0.535 -14.527 1.00 89.25 144 ASP A C 1
ATOM 1042 O O . ASP A 1 144 ? -4.523 0.283 -14.471 1.00 89.25 144 ASP A O 1
ATOM 1046 N N . ASP A 1 145 ? -2.498 -0.419 -13.779 1.00 86.62 145 ASP A N 1
ATOM 1047 C CA . ASP A 1 145 ? -2.253 0.609 -12.758 1.00 86.62 145 ASP A CA 1
ATOM 1048 C C . ASP A 1 145 ? -3.282 0.603 -11.608 1.00 86.62 145 ASP A C 1
ATOM 1050 O O . ASP A 1 145 ? -3.413 1.583 -10.865 1.00 86.62 145 ASP A O 1
ATOM 1054 N N . THR A 1 146 ? -4.019 -0.494 -11.412 1.00 91.31 146 THR A N 1
ATOM 1055 C CA . THR A 1 146 ? -4.852 -0.678 -10.217 1.00 91.31 146 THR A CA 1
ATOM 1056 C C . THR A 1 146 ? -4.049 -1.320 -9.088 1.00 91.31 146 THR A C 1
ATOM 1058 O O . THR A 1 146 ? -3.057 -2.009 -9.317 1.00 91.31 146 THR A O 1
ATOM 1061 N N . ALA A 1 147 ? -4.452 -1.091 -7.835 1.00 94.31 147 ALA A N 1
ATOM 1062 C CA . ALA A 1 147 ? -3.814 -1.723 -6.686 1.00 94.31 147 ALA A CA 1
ATOM 1063 C C . ALA A 1 147 ? -4.813 -2.430 -5.775 1.00 94.31 147 ALA A C 1
ATOM 1065 O O . ALA A 1 147 ? -5.848 -1.880 -5.400 1.00 94.31 147 ALA A O 1
ATOM 1066 N N . VAL A 1 148 ? -4.441 -3.638 -5.358 1.00 95.06 148 VAL A N 1
ATOM 1067 C CA . VAL A 1 148 ? -5.174 -4.450 -4.387 1.00 95.06 148 VAL A CA 1
ATOM 1068 C C . VAL A 1 148 ? -4.387 -4.482 -3.084 1.00 95.06 148 VAL A C 1
ATOM 1070 O O . VAL A 1 148 ? -3.256 -4.9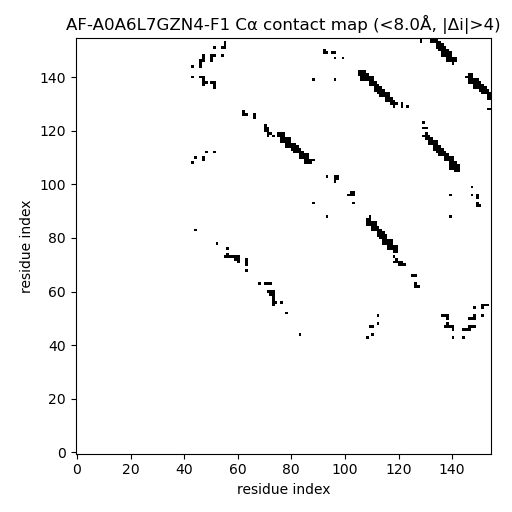68 -3.037 1.00 95.06 148 VAL A O 1
ATOM 1073 N N . VAL A 1 149 ? -4.982 -3.979 -2.003 1.00 95.50 149 VAL A N 1
ATOM 1074 C CA . VAL A 1 149 ? -4.387 -4.069 -0.664 1.00 95.50 149 VAL A CA 1
ATOM 1075 C C . VAL A 1 149 ? -4.565 -5.489 -0.138 1.00 95.50 149 VAL A C 1
ATOM 1077 O O . VAL A 1 149 ? -5.679 -5.929 0.130 1.00 95.50 149 VAL A O 1
ATOM 1080 N N . VAL A 1 150 ? -3.453 -6.202 0.014 1.00 95.00 150 VAL A N 1
ATOM 1081 C CA . VAL A 1 150 ? -3.431 -7.613 0.436 1.00 95.00 150 VAL A CA 1
ATOM 1082 C C . VAL A 1 150 ? -3.167 -7.767 1.930 1.00 95.00 150 VAL A C 1
ATOM 1084 O O . VAL A 1 150 ? -3.571 -8.748 2.545 1.00 95.00 150 VAL A O 1
ATOM 1087 N N . ARG A 1 151 ? -2.513 -6.783 2.550 1.00 92.75 151 ARG A N 1
ATOM 1088 C CA . ARG A 1 151 ? -2.243 -6.785 3.988 1.00 92.75 151 ARG A CA 1
ATOM 1089 C C . ARG A 1 151 ? -2.258 -5.366 4.515 1.00 92.75 151 ARG A C 1
ATOM 1091 O O . ARG A 1 151 ? -1.669 -4.483 3.901 1.00 92.75 151 ARG A O 1
ATOM 1098 N N . ARG A 1 152 ? -2.873 -5.156 5.674 1.00 92.44 152 ARG A N 1
ATOM 1099 C CA . ARG A 1 152 ? -2.810 -3.889 6.403 1.00 92.44 152 ARG A CA 1
ATOM 1100 C C . ARG A 1 152 ? -2.932 -4.128 7.899 1.00 92.44 152 ARG A C 1
ATOM 1102 O O . ARG A 1 152 ? -3.592 -5.073 8.329 1.00 92.44 152 ARG A O 1
ATOM 1109 N N . THR A 1 153 ? -2.240 -3.317 8.682 1.00 90.88 153 THR A N 1
ATOM 1110 C CA . THR A 1 153 ? -2.283 -3.350 10.144 1.00 90.88 153 THR A CA 1
ATOM 1111 C C . THR A 1 153 ? -1.911 -1.976 10.686 1.00 90.88 153 THR A C 1
ATOM 1113 O O . THR A 1 153 ? -0.973 -1.350 10.185 1.00 90.88 153 THR A O 1
ATOM 1116 N N . ILE A 1 154 ? -2.614 -1.543 11.730 1.00 86.31 154 ILE A N 1
ATOM 1117 C CA . ILE A 1 154 ? -2.307 -0.355 12.532 1.00 86.31 154 ILE A CA 1
ATOM 1118 C C . ILE A 1 154 ? -2.048 -0.828 13.967 1.00 86.31 154 ILE A C 1
ATOM 1120 O O . ILE A 1 154 ? -2.847 -1.598 14.498 1.00 86.31 154 ILE A O 1
ATOM 1124 N N . ASN A 1 155 ? -0.933 -0.393 14.563 1.00 83.75 155 ASN A N 1
ATOM 1125 C CA . ASN A 1 155 ? -0.525 -0.719 15.936 1.00 83.75 155 ASN A CA 1
ATOM 1126 C C . ASN A 1 155 ? -0.233 0.533 16.754 1.00 83.75 155 ASN A C 1
ATOM 1128 O O . ASN A 1 155 ? 0.495 1.411 16.225 1.00 83.75 155 ASN A O 1
#

Organism: NCBI:txid2665643

Nearest PDB structures (foldseek):
  6vw4-assembly2_B  TM=7.143E-01  e=1.204E+00  Catenulispora acidiphila DSM 44928
  6p77-assembly1_A  TM=5.308E-01  e=8.944E-01  Catenulispora acidiphila DSM 44928
  8k0a-assembly1_B  TM=6.368E-01  e=3.511E+00  Escherichia coli K-12
  5bka-assembly2_F  TM=5.733E-01  e=3.308E+00  Streptomyces coelicolor A3(2)
  5bka-assembly2_E  TM=5.710E-01  e=3.308E+00  Streptomyces coelicolor A3(2)

Mean predicted aligned error: 11.49 Å

Solvent-accessible surface area (backbone atoms only — not comparable to full-atom values): 8786 Å² total; per-residue (Å²): 144,85,90,87,81,92,79,86,88,81,89,71,60,70,64,53,54,52,52,50,52,53,52,52,51,52,50,51,51,52,53,49,53,50,50,54,54,52,48,54,51,52,51,49,52,48,41,26,49,50,47,41,53,52,54,49,24,52,51,46,29,54,52,28,62,73,68,71,51,104,37,39,59,23,87,59,48,44,77,41,78,73,46,75,44,79,49,85,77,52,74,68,39,44,49,46,44,41,74,72,75,42,64,71,85,42,52,71,49,29,38,36,38,37,31,37,37,34,42,54,63,69,64,94,86,76,64,97,66,64,55,64,26,40,37,42,32,29,16,39,20,30,77,82,71,46,53,46,73,56,44,75,50,78,89